Protein AF-A0A934J856-F1 (afdb_monomer)

Organism: NCBI:txid2798579

Solvent-accessible surface area (backbone atoms only — not comparable to full-atom values): 4861 Å² total; per-residue (Å²): 132,85,80,48,70,26,54,50,55,43,49,39,33,53,75,54,70,44,52,58,60,58,48,12,61,77,69,73,50,52,45,68,56,45,51,41,42,45,71,62,48,88,78,54,70,66,61,53,51,54,51,20,62,79,32,75,31,54,67,60,54,48,33,61,76,69,67,53,55,63,68,60,51,54,63,70,48,47,73,75,73,76,112

Sequence (83 aa):
MDMSFAQLMRTCREKAKLTQEAIAERMYISRSAVARLESGMKWDVETARKWSQLTNSQEVLAAYLFGVDIHSIITNIMPFLGG

pLDDT: mean 88.38, std 12.88, range [44.59, 98.69]

Foldseek 3Di:
DDQDPLNLLVVLCVQLVHDLCRVCVVLVHDSVVSVCSNVDDDDDPVNVVSSCVSSVNVVVVVCVVVVPDVVVVCVVCVVVVPD

Structure (mmCIF, N/CA/C/O backbone):
data_AF-A0A934J856-F1
#
_entry.id   AF-A0A934J856-F1
#
loop_
_atom_site.group_PDB
_atom_site.id
_atom_site.type_symbol
_atom_site.label_atom_id
_atom_site.label_alt_id
_atom_site.label_comp_id
_atom_site.label_asym_id
_atom_site.label_entity_id
_atom_site.label_seq_id
_atom_site.pdbx_PDB_ins_code
_atom_site.Cartn_x
_atom_site.Cartn_y
_atom_site.Cartn_z
_atom_site.occupancy
_atom_site.B_iso_or_equiv
_atom_site.auth_seq_id
_atom_site.auth_comp_id
_atom_site.auth_asym_id
_atom_site.auth_atom_id
_atom_site.pdbx_PDB_model_num
ATOM 1 N N . MET A 1 1 ? -1.910 -8.642 -20.603 1.00 44.59 1 MET A N 1
ATOM 2 C CA . MET A 1 1 ? -2.192 -7.264 -20.154 1.00 44.59 1 MET A CA 1
ATOM 3 C C . MET A 1 1 ? -1.616 -7.183 -18.759 1.00 44.59 1 MET A C 1
ATOM 5 O O . MET A 1 1 ? -2.170 -7.810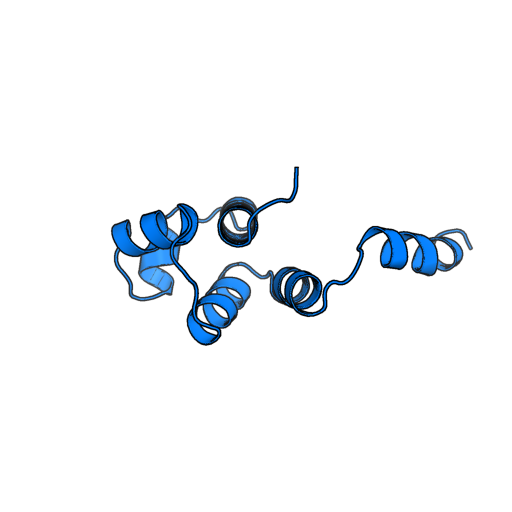 -17.865 1.00 44.59 1 MET A O 1
ATOM 9 N N . ASP A 1 2 ? -0.449 -6.561 -18.614 1.00 61.03 2 ASP A N 1
ATOM 10 C CA . ASP A 1 2 ? 0.254 -6.523 -17.332 1.00 61.03 2 ASP A CA 1
ATOM 11 C C . ASP A 1 2 ? -0.533 -5.653 -16.352 1.00 61.03 2 ASP A C 1
ATOM 13 O O . ASP A 1 2 ? -0.894 -4.515 -16.657 1.00 61.03 2 ASP A O 1
ATOM 17 N N . MET A 1 3 ? -0.867 -6.218 -15.195 1.00 76.00 3 MET A N 1
ATOM 18 C CA . MET A 1 3 ? -1.569 -5.502 -14.135 1.00 76.00 3 MET A CA 1
ATOM 19 C C . MET A 1 3 ? -0.655 -4.406 -13.580 1.00 76.00 3 MET A C 1
ATOM 21 O O . MET A 1 3 ? 0.469 -4.686 -13.164 1.00 76.00 3 MET A O 1
ATOM 25 N N . SER A 1 4 ? -1.131 -3.160 -13.545 1.00 89.25 4 SER A N 1
ATOM 26 C CA . SER A 1 4 ? -0.338 -2.060 -12.992 1.00 89.25 4 SER A CA 1
ATOM 27 C C . SER A 1 4 ? -0.188 -2.193 -11.474 1.00 89.25 4 SER A C 1
ATOM 29 O O . SER A 1 4 ? -1.052 -2.753 -10.795 1.00 89.25 4 SER A O 1
ATOM 31 N N . PHE A 1 5 ? 0.872 -1.608 -10.911 1.00 91.50 5 PHE A N 1
ATOM 32 C CA . PHE A 1 5 ? 1.066 -1.580 -9.457 1.00 91.50 5 PHE A CA 1
ATOM 33 C C . PHE A 1 5 ? -0.148 -1.004 -8.709 1.00 91.50 5 PHE A C 1
ATOM 35 O O . PHE A 1 5 ? -0.579 -1.548 -7.696 1.00 91.50 5 PHE A O 1
ATOM 42 N N . ALA A 1 6 ? -0.761 0.057 -9.243 1.00 93.69 6 ALA A N 1
ATOM 43 C CA . ALA A 1 6 ? -1.956 0.664 -8.660 1.00 93.69 6 ALA A CA 1
ATOM 44 C C . ALA A 1 6 ? -3.154 -0.306 -8.641 1.00 93.69 6 ALA A C 1
ATOM 46 O O . ALA A 1 6 ? -3.866 -0.392 -7.639 1.00 93.69 6 ALA A O 1
ATOM 47 N N . GLN A 1 7 ? -3.350 -1.079 -9.715 1.00 93.56 7 GLN A N 1
ATOM 48 C CA . GLN A 1 7 ? -4.393 -2.108 -9.791 1.00 93.56 7 GLN A CA 1
ATOM 49 C C . GLN A 1 7 ? -4.121 -3.273 -8.828 1.00 93.56 7 GLN A C 1
ATOM 51 O O . GLN A 1 7 ? -5.053 -3.768 -8.188 1.00 93.56 7 GLN A O 1
ATOM 56 N N . LEU A 1 8 ? -2.855 -3.675 -8.674 1.00 94.00 8 LEU A N 1
ATOM 57 C CA . LEU A 1 8 ? -2.450 -4.700 -7.712 1.00 94.00 8 LEU A CA 1
ATOM 58 C C . LEU A 1 8 ? -2.774 -4.266 -6.276 1.00 94.00 8 LEU A C 1
ATOM 60 O O . LEU A 1 8 ? -3.463 -4.982 -5.551 1.00 94.00 8 LEU A O 1
ATOM 64 N N . MET A 1 9 ? -2.344 -3.066 -5.883 1.00 95.88 9 MET A N 1
ATOM 65 C CA . MET A 1 9 ? -2.559 -2.546 -4.528 1.00 95.88 9 MET A CA 1
ATOM 66 C C . MET A 1 9 ? -4.044 -2.327 -4.213 1.00 95.88 9 MET A C 1
ATOM 68 O O . MET A 1 9 ? -4.492 -2.614 -3.097 1.00 95.88 9 MET A O 1
ATOM 72 N N . ARG A 1 10 ? -4.830 -1.902 -5.212 1.00 97.06 10 ARG A N 1
ATOM 73 C CA . ARG A 1 10 ? -6.295 -1.855 -5.124 1.00 97.06 10 ARG A CA 1
ATOM 74 C C . ARG A 1 10 ? -6.890 -3.240 -4.867 1.00 97.06 10 ARG A C 1
ATOM 76 O O . ARG A 1 10 ? -7.731 -3.392 -3.983 1.00 97.06 10 ARG A O 1
ATOM 83 N N . THR A 1 11 ? -6.429 -4.253 -5.597 1.00 96.31 11 THR A N 1
ATOM 84 C CA . THR A 1 11 ? -6.887 -5.640 -5.426 1.00 96.31 11 THR A CA 1
ATOM 85 C C . THR A 1 11 ? -6.586 -6.153 -4.015 1.00 96.31 11 THR A C 1
ATOM 87 O O . THR A 1 11 ? -7.442 -6.791 -3.402 1.00 96.31 11 THR A O 1
ATOM 90 N N . CYS A 1 12 ? -5.413 -5.834 -3.452 1.00 97.38 12 CYS A N 1
ATOM 91 C CA . CYS A 1 12 ? -5.078 -6.166 -2.062 1.00 97.38 12 CYS A CA 1
ATOM 92 C C . CYS A 1 12 ? -6.058 -5.530 -1.064 1.00 97.38 12 CYS A C 1
ATOM 94 O O . CYS A 1 12 ? -6.550 -6.215 -0.166 1.00 97.38 12 CYS A O 1
ATOM 96 N N . ARG A 1 13 ? -6.415 -4.250 -1.249 1.00 98.31 13 ARG A N 1
ATOM 97 C CA . ARG A 1 13 ? -7.416 -3.572 -0.406 1.00 98.31 13 ARG A CA 1
ATOM 98 C C . ARG A 1 13 ? -8.783 -4.254 -0.482 1.00 98.31 13 ARG A C 1
ATOM 100 O O . ARG A 1 13 ? -9.416 -4.477 0.550 1.00 98.31 13 ARG A O 1
ATOM 107 N N . GLU A 1 14 ? -9.242 -4.574 -1.689 1.00 98.12 14 GLU A N 1
ATOM 108 C CA . GLU A 1 14 ? -10.541 -5.219 -1.907 1.00 98.12 14 GLU A CA 1
ATOM 109 C C . GLU A 1 14 ? -10.581 -6.629 -1.294 1.00 98.12 14 GLU A C 1
ATOM 111 O O . GLU A 1 14 ? -11.555 -6.973 -0.623 1.00 98.12 14 GLU A O 1
ATOM 116 N N . LYS A 1 15 ? -9.494 -7.409 -1.406 1.00 97.75 15 LYS A N 1
ATOM 117 C CA . LYS A 1 15 ? -9.353 -8.716 -0.734 1.00 97.75 15 LYS A CA 1
ATOM 118 C C . LYS A 1 15 ? -9.352 -8.609 0.792 1.00 97.75 15 LYS A C 1
ATOM 120 O O . LYS A 1 15 ? -9.926 -9.468 1.456 1.00 97.75 15 LYS A O 1
ATOM 125 N N . ALA A 1 16 ? -8.785 -7.535 1.338 1.00 97.88 16 ALA A N 1
ATOM 126 C CA . ALA A 1 16 ? -8.855 -7.212 2.763 1.00 97.88 16 ALA A CA 1
ATOM 127 C C . ALA A 1 16 ? -10.238 -6.685 3.207 1.00 97.88 16 ALA A C 1
ATOM 129 O O . ALA A 1 16 ? -10.424 -6.367 4.380 1.00 97.88 16 ALA A O 1
ATOM 130 N N . LYS A 1 17 ? -11.217 -6.587 2.292 1.00 98.25 17 LYS A N 1
ATOM 131 C CA . LYS A 1 17 ? -12.578 -6.077 2.534 1.00 98.25 17 LYS A CA 1
ATOM 132 C C . LYS A 1 17 ? -12.608 -4.652 3.101 1.00 98.25 17 LYS A C 1
ATOM 134 O O . LYS A 1 17 ? -13.527 -4.285 3.831 1.00 98.25 17 LYS A O 1
ATOM 139 N N . LEU A 1 18 ? -11.614 -3.835 2.754 1.00 98.31 18 LEU A N 1
ATOM 140 C CA . LEU A 1 18 ? -11.546 -2.435 3.164 1.00 98.31 18 LEU A CA 1
ATOM 141 C C . LEU A 1 18 ? -12.130 -1.534 2.074 1.00 98.31 18 LEU A C 1
ATOM 143 O O . LEU A 1 18 ? -11.789 -1.668 0.898 1.00 98.31 18 LEU A O 1
ATOM 147 N N . THR A 1 19 ? -12.972 -0.572 2.449 1.00 98.50 19 THR A N 1
ATOM 148 C CA . THR A 1 19 ? -13.360 0.525 1.547 1.00 98.50 19 THR A CA 1
ATOM 149 C C . THR A 1 19 ? -12.206 1.521 1.386 1.00 98.50 19 THR A C 1
ATOM 151 O O . THR A 1 19 ? -11.218 1.474 2.127 1.00 98.50 19 THR A O 1
ATOM 154 N N . GLN A 1 20 ? -12.313 2.441 0.423 1.00 98.44 20 GLN A N 1
ATOM 155 C CA . GLN A 1 20 ? -11.316 3.506 0.277 1.00 98.44 20 GLN A CA 1
ATOM 156 C C . GLN A 1 20 ? -11.289 4.420 1.511 1.00 98.44 20 GLN A C 1
ATOM 158 O O . GLN A 1 20 ? -10.221 4.841 1.940 1.00 98.44 20 GLN A O 1
ATOM 163 N N . GLU A 1 21 ? -12.447 4.678 2.117 1.00 98.56 21 GLU A N 1
ATOM 164 C CA . GLU A 1 21 ? -12.594 5.439 3.358 1.00 98.56 21 GLU A CA 1
ATOM 165 C C . GLU A 1 21 ? -11.925 4.712 4.536 1.00 98.56 21 GLU A C 1
ATOM 167 O O . GLU A 1 21 ? -11.156 5.313 5.282 1.00 98.56 21 GLU A O 1
ATOM 172 N N . ALA A 1 22 ? -12.137 3.398 4.658 1.00 98.69 22 ALA A N 1
ATOM 173 C CA . ALA A 1 22 ? -11.604 2.597 5.756 1.00 98.69 22 ALA A CA 1
ATOM 174 C C . ALA A 1 22 ? -10.068 2.500 5.739 1.00 98.69 22 ALA A C 1
ATOM 176 O O . ALA A 1 22 ? -9.431 2.500 6.797 1.00 98.69 22 ALA A O 1
ATOM 177 N N . ILE A 1 23 ? -9.451 2.392 4.557 1.00 98.44 23 ILE A N 1
ATOM 178 C CA . ILE A 1 23 ? -7.985 2.398 4.462 1.00 98.44 23 ILE A CA 1
ATOM 179 C C . ILE A 1 23 ? -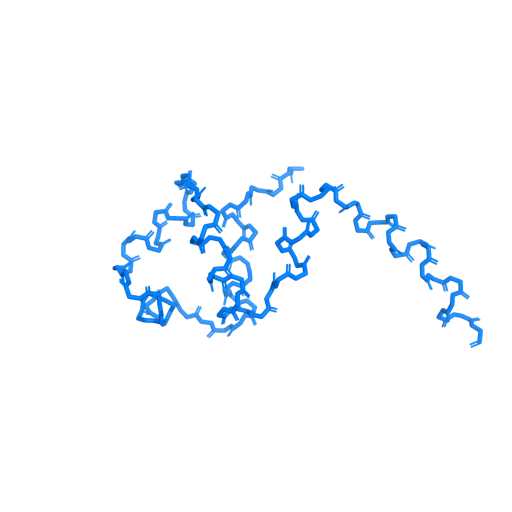7.417 3.813 4.602 1.00 98.44 23 ILE A C 1
ATOM 181 O O . ILE A 1 23 ? -6.348 3.967 5.184 1.00 98.44 23 ILE A O 1
ATOM 185 N N . ALA A 1 24 ? -8.134 4.837 4.123 1.00 98.44 24 ALA A N 1
ATOM 186 C CA . ALA A 1 24 ? -7.745 6.236 4.275 1.00 98.44 24 ALA A CA 1
ATOM 187 C C . ALA A 1 24 ? -7.597 6.607 5.757 1.00 98.44 24 ALA A C 1
ATOM 189 O O . ALA A 1 24 ? -6.569 7.157 6.150 1.00 98.44 24 ALA A O 1
ATOM 190 N N . GLU A 1 25 ? -8.569 6.207 6.582 1.00 98.38 25 GLU A N 1
ATOM 191 C CA . GLU A 1 25 ? -8.544 6.391 8.036 1.00 98.38 25 GLU A CA 1
ATOM 192 C C . GLU A 1 25 ? -7.320 5.716 8.677 1.00 98.38 25 GLU A C 1
ATOM 194 O O . GLU A 1 25 ? -6.548 6.365 9.377 1.00 98.38 25 GLU A O 1
ATOM 199 N N . ARG A 1 26 ? -7.066 4.439 8.359 1.00 98.25 26 ARG A N 1
ATOM 200 C CA . ARG A 1 26 ? -5.909 3.684 8.887 1.00 98.25 26 ARG A CA 1
ATOM 201 C C . ARG A 1 26 ? -4.560 4.239 8.420 1.00 98.25 26 ARG A C 1
ATOM 203 O O . ARG A 1 26 ? -3.550 4.141 9.118 1.00 98.25 26 ARG A O 1
ATOM 210 N N . MET A 1 27 ? -4.524 4.796 7.214 1.00 97.31 27 MET A N 1
ATOM 211 C CA . MET A 1 27 ? -3.331 5.405 6.636 1.00 97.31 27 MET A CA 1
ATOM 212 C C . MET A 1 27 ? -3.098 6.834 7.135 1.00 97.31 27 MET A C 1
ATOM 214 O O . MET A 1 27 ? -1.960 7.294 7.027 1.00 97.31 27 MET A O 1
ATOM 218 N N . TYR A 1 28 ? -4.110 7.480 7.727 1.00 97.44 28 TYR A N 1
ATOM 219 C CA . TYR A 1 28 ? -4.156 8.911 8.049 1.00 97.44 28 TYR A CA 1
ATOM 220 C C . TYR A 1 28 ? -4.008 9.807 6.808 1.00 97.44 28 TYR A C 1
ATOM 222 O O . TYR A 1 28 ? -3.26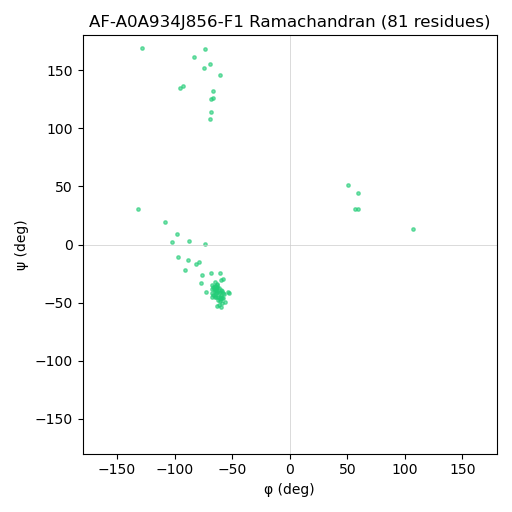7 10.788 6.813 1.00 97.44 28 TYR A O 1
ATOM 230 N N . ILE A 1 29 ? -4.707 9.460 5.724 1.00 96.50 29 ILE A N 1
ATOM 231 C CA . ILE A 1 29 ? -4.750 10.236 4.473 1.00 96.50 29 ILE A CA 1
ATOM 232 C C . ILE A 1 29 ? -6.198 10.482 4.046 1.00 96.50 29 ILE A C 1
ATOM 234 O O . ILE A 1 29 ? -7.126 9.882 4.581 1.00 96.50 29 ILE A O 1
ATOM 238 N N . SER A 1 30 ? -6.424 11.351 3.060 1.00 98.06 30 SER A N 1
ATOM 239 C CA . SER A 1 30 ? -7.770 11.545 2.518 1.00 98.06 30 SER A CA 1
ATOM 240 C C . SER A 1 30 ? -8.200 10.372 1.630 1.00 98.06 30 SER A C 1
ATOM 242 O O . SER A 1 30 ? -7.398 9.755 0.924 1.00 98.06 30 SER A O 1
ATOM 244 N N . ARG A 1 31 ? -9.510 10.122 1.554 1.00 97.94 31 ARG A N 1
ATOM 245 C CA . ARG A 1 31 ? -10.084 9.173 0.588 1.00 97.94 31 ARG A CA 1
ATOM 246 C C . ARG A 1 31 ? -9.784 9.551 -0.868 1.00 97.94 31 ARG A C 1
ATOM 248 O O . ARG A 1 31 ? -9.635 8.682 -1.722 1.00 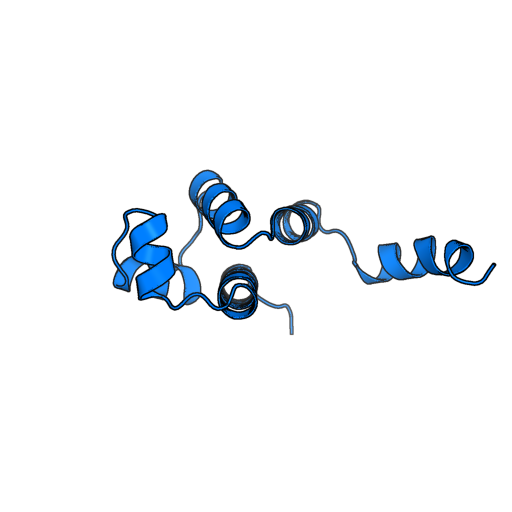97.94 31 ARG A O 1
ATOM 255 N N . SER A 1 32 ? -9.657 10.844 -1.168 1.00 97.38 32 SER A N 1
ATOM 256 C CA . SER A 1 32 ? -9.221 11.311 -2.490 1.00 97.38 32 SER A CA 1
ATOM 257 C C . SER A 1 32 ? -7.760 10.957 -2.787 1.00 97.38 32 SER A C 1
ATOM 259 O O . SER A 1 32 ? -7.449 10.625 -3.929 1.00 97.38 32 SER A O 1
ATOM 261 N N . ALA A 1 33 ? -6.872 10.958 -1.785 1.00 96.94 33 ALA A N 1
ATOM 262 C CA . ALA A 1 33 ? -5.500 10.481 -1.940 1.00 96.94 33 ALA A CA 1
ATOM 263 C C . ALA A 1 33 ? -5.472 8.976 -2.243 1.00 96.94 33 ALA A C 1
ATOM 265 O O . ALA A 1 33 ? -4.794 8.565 -3.180 1.00 96.94 33 ALA A O 1
ATOM 266 N N . VAL A 1 34 ? -6.286 8.177 -1.543 1.00 97.69 34 VAL A N 1
ATOM 267 C CA . VAL A 1 34 ? -6.486 6.747 -1.848 1.00 97.69 34 VAL A CA 1
ATOM 268 C C . VAL A 1 34 ? -6.942 6.547 -3.295 1.00 97.69 34 VAL A C 1
ATOM 270 O O . VAL A 1 34 ? -6.332 5.775 -4.029 1.00 97.69 34 VAL A O 1
ATOM 273 N N . ALA A 1 35 ? -7.962 7.282 -3.744 1.00 97.06 35 ALA A N 1
ATOM 274 C CA . ALA A 1 35 ? -8.447 7.173 -5.119 1.00 97.06 35 ALA A CA 1
ATOM 275 C C . ALA A 1 35 ? -7.360 7.504 -6.160 1.00 97.06 35 ALA A C 1
ATOM 277 O O . ALA A 1 35 ? -7.265 6.819 -7.175 1.00 97.06 35 ALA A O 1
ATOM 278 N N . ARG A 1 36 ? -6.511 8.508 -5.895 1.00 95.81 36 ARG A N 1
ATOM 279 C CA . ARG A 1 36 ? -5.375 8.860 -6.766 1.00 95.81 36 ARG A CA 1
ATOM 280 C C . ARG A 1 36 ? -4.298 7.775 -6.792 1.00 95.81 36 ARG A C 1
ATOM 282 O O . ARG A 1 36 ? -3.779 7.462 -7.862 1.00 95.81 36 ARG A O 1
ATOM 289 N N . LEU A 1 37 ? -3.975 7.195 -5.636 1.00 96.12 37 LEU A N 1
ATOM 290 C CA . LEU A 1 37 ? -3.043 6.068 -5.527 1.00 96.12 37 LEU A CA 1
ATOM 291 C C . LEU A 1 37 ? -3.524 4.867 -6.355 1.00 96.12 37 LEU A C 1
ATOM 293 O O . LEU A 1 37 ? -2.730 4.246 -7.061 1.00 96.12 37 LEU A O 1
ATOM 297 N N . GLU A 1 38 ? -4.829 4.591 -6.342 1.00 95.50 38 GLU A N 1
ATOM 298 C CA . GLU A 1 38 ? -5.441 3.497 -7.108 1.00 95.50 38 GLU A CA 1
ATOM 299 C C . GLU A 1 38 ? -5.660 3.808 -8.596 1.00 95.50 38 GLU A C 1
ATOM 301 O O . GLU A 1 38 ? -5.874 2.886 -9.383 1.00 95.50 38 GLU A O 1
ATOM 306 N N . SER A 1 39 ? -5.589 5.078 -9.009 1.00 91.31 39 SER A N 1
ATOM 307 C CA . SER A 1 39 ? -5.761 5.496 -10.407 1.00 91.31 39 SER A CA 1
ATOM 308 C C . SER A 1 39 ? -4.442 5.720 -11.155 1.00 91.31 39 SER A C 1
ATOM 310 O O . SER A 1 39 ? -4.461 6.248 -12.265 1.00 91.31 39 SER A O 1
ATOM 312 N N . GLY A 1 40 ? -3.300 5.346 -10.566 1.00 81.56 40 GLY A N 1
ATOM 313 C CA . GLY A 1 40 ? -1.993 5.386 -11.233 1.00 81.56 40 GLY A CA 1
ATOM 314 C C . GLY A 1 40 ? -1.044 6.493 -10.769 1.00 81.56 40 GLY A C 1
ATOM 315 O O . GLY A 1 40 ? -0.032 6.734 -11.424 1.00 81.56 40 GLY A O 1
ATOM 316 N N . MET A 1 41 ? -1.324 7.163 -9.645 1.00 87.94 41 MET A N 1
ATOM 317 C CA . MET A 1 41 ? -0.324 8.017 -8.996 1.00 87.94 41 MET A CA 1
ATOM 318 C C . MET A 1 41 ? 0.900 7.190 -8.582 1.00 87.94 41 MET A C 1
ATOM 320 O O . MET A 1 41 ? 0.775 6.026 -8.205 1.00 87.94 41 MET A O 1
ATOM 324 N N . LYS A 1 42 ? 2.092 7.792 -8.641 1.00 85.69 42 LYS A N 1
ATOM 325 C CA . LYS A 1 42 ? 3.330 7.129 -8.222 1.00 85.69 42 LYS A CA 1
ATOM 326 C C . LYS A 1 42 ? 3.313 6.885 -6.712 1.00 85.69 42 LYS A C 1
ATOM 328 O O . LYS A 1 42 ? 3.024 7.799 -5.943 1.00 85.69 42 LYS A O 1
ATOM 333 N N . TRP A 1 43 ? 3.653 5.665 -6.319 1.00 92.12 43 TRP A N 1
ATOM 334 C CA . TRP A 1 43 ? 3.780 5.262 -4.925 1.00 92.12 43 TRP A CA 1
ATOM 335 C C . TRP A 1 43 ? 5.221 5.444 -4.467 1.00 92.12 43 TRP A C 1
ATOM 337 O O . TRP A 1 43 ? 6.154 5.076 -5.186 1.00 92.12 43 TRP A O 1
ATOM 347 N N . ASP A 1 44 ? 5.404 5.990 -3.272 1.00 93.38 44 ASP A N 1
ATOM 348 C CA . ASP A 1 44 ? 6.661 5.842 -2.552 1.00 93.38 44 ASP A CA 1
ATOM 349 C C . ASP A 1 44 ? 6.694 4.498 -1.800 1.00 93.38 44 ASP A C 1
ATOM 351 O O . ASP A 1 44 ? 5.667 3.844 -1.579 1.00 93.38 44 ASP A O 1
ATOM 355 N N . VAL A 1 45 ? 7.903 4.075 -1.432 1.00 91.00 45 VAL A N 1
ATOM 356 C CA . VAL A 1 45 ? 8.149 2.771 -0.803 1.00 91.00 45 VAL A CA 1
ATOM 357 C C . VAL A 1 45 ? 7.460 2.659 0.558 1.00 91.00 45 VAL A C 1
ATOM 359 O O . VAL A 1 45 ? 6.938 1.593 0.882 1.00 91.00 45 VAL A O 1
ATOM 362 N N . GLU A 1 46 ? 7.412 3.735 1.345 1.00 94.88 46 GLU A N 1
ATOM 363 C CA . GLU A 1 46 ? 6.826 3.691 2.687 1.00 94.88 46 GLU A CA 1
ATOM 364 C C . GLU A 1 46 ? 5.300 3.588 2.622 1.00 94.88 46 GLU A C 1
ATOM 366 O O . GLU A 1 46 ? 4.702 2.774 3.329 1.00 94.88 46 GLU A O 1
ATOM 371 N N . THR A 1 47 ? 4.666 4.326 1.708 1.00 96.44 47 THR A N 1
ATOM 372 C CA . THR A 1 47 ? 3.232 4.213 1.428 1.00 96.44 47 THR A CA 1
ATOM 373 C C . THR A 1 47 ? 2.876 2.797 0.981 1.00 96.44 47 THR A C 1
ATOM 375 O O . THR A 1 47 ? 1.924 2.211 1.503 1.00 96.44 47 THR A O 1
ATOM 378 N N . ALA A 1 48 ? 3.655 2.208 0.067 1.00 96.06 48 ALA A N 1
ATOM 379 C CA . ALA A 1 48 ? 3.444 0.831 -0.379 1.00 96.06 48 ALA A CA 1
ATOM 380 C C . ALA A 1 48 ? 3.606 -0.180 0.770 1.00 96.06 48 ALA A C 1
ATOM 382 O O . ALA A 1 48 ? 2.752 -1.052 0.954 1.00 96.06 48 ALA A O 1
ATOM 383 N N . ARG A 1 49 ? 4.656 -0.029 1.586 1.00 96.69 49 ARG A N 1
ATOM 384 C CA . ARG A 1 49 ? 4.923 -0.877 2.755 1.00 96.69 49 ARG A CA 1
ATOM 385 C C . ARG A 1 49 ? 3.774 -0.820 3.757 1.00 96.69 49 ARG A C 1
ATOM 387 O O . ARG A 1 49 ? 3.216 -1.864 4.094 1.00 96.69 49 ARG A O 1
ATOM 394 N N . LYS A 1 50 ? 3.373 0.377 4.191 1.00 97.81 50 LYS A N 1
ATOM 395 C CA . LYS A 1 50 ? 2.290 0.566 5.169 1.00 97.81 50 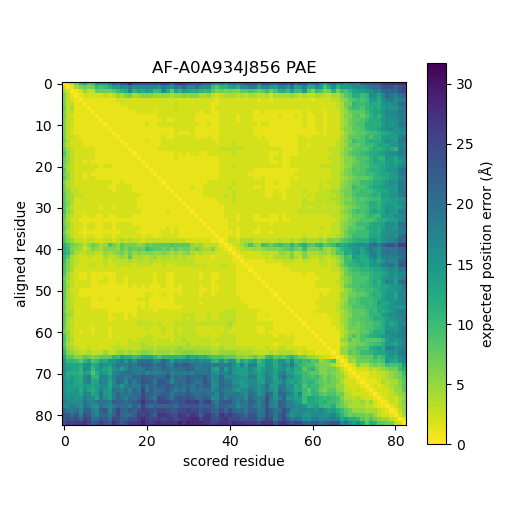LYS A CA 1
ATOM 396 C C . LYS A 1 50 ? 0.958 0.025 4.646 1.00 97.81 50 LYS A C 1
ATOM 398 O O . LYS A 1 50 ? 0.247 -0.667 5.369 1.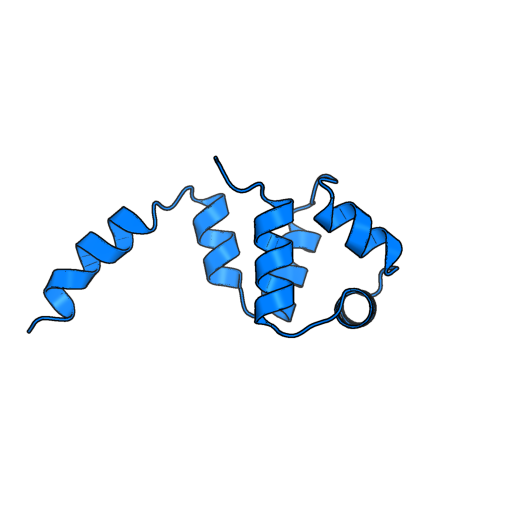00 97.81 50 LYS A O 1
ATOM 403 N N . TRP A 1 51 ? 0.648 0.261 3.372 1.00 98.25 51 TRP A N 1
ATOM 404 C CA . TRP A 1 51 ? -0.548 -0.300 2.742 1.00 98.25 51 TRP A CA 1
ATOM 405 C C . TRP A 1 51 ? -0.540 -1.831 2.751 1.00 98.25 51 TRP A C 1
ATOM 407 O O . TRP A 1 51 ? -1.544 -2.450 3.104 1.00 98.25 51 TRP A O 1
ATOM 417 N N . SER A 1 52 ? 0.595 -2.450 2.411 1.00 97.62 52 SER A N 1
ATOM 418 C CA . SER A 1 52 ? 0.726 -3.912 2.420 1.00 97.62 52 SER A CA 1
ATOM 419 C C . SER A 1 52 ? 0.557 -4.510 3.820 1.00 97.62 52 SER A C 1
ATOM 421 O O . SER A 1 52 ? -0.051 -5.563 3.959 1.00 97.62 52 SER A O 1
ATOM 423 N N . GLN A 1 53 ? 0.993 -3.811 4.872 1.00 98.19 53 GLN A N 1
ATOM 424 C CA . GLN A 1 53 ? 0.770 -4.234 6.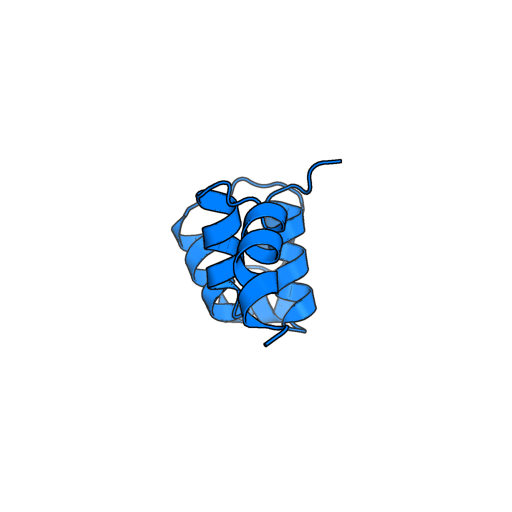259 1.00 98.19 53 GLN A CA 1
ATOM 425 C C . GLN A 1 53 ? -0.714 -4.169 6.642 1.00 98.19 53 GLN A C 1
ATOM 427 O O . GLN A 1 53 ? -1.247 -5.113 7.215 1.00 98.19 53 GLN A O 1
ATOM 432 N N . LEU A 1 54 ? -1.404 -3.079 6.291 1.00 98.19 54 LEU A N 1
ATOM 433 C CA . LEU A 1 54 ? -2.827 -2.899 6.609 1.00 98.19 54 LEU A CA 1
ATOM 434 C C . LEU A 1 54 ? -3.751 -3.853 5.845 1.00 98.19 54 LEU A C 1
ATOM 436 O O . LEU A 1 54 ? -4.868 -4.112 6.289 1.00 98.19 54 LEU A O 1
ATOM 440 N N . THR A 1 55 ? -3.303 -4.344 4.691 1.00 98.06 55 THR A N 1
ATOM 441 C CA . THR A 1 55 ? -4.059 -5.271 3.836 1.00 98.06 55 THR A CA 1
ATOM 442 C C . THR A 1 55 ? -3.585 -6.719 3.952 1.00 98.06 55 THR A C 1
ATOM 444 O O . THR A 1 55 ? -4.144 -7.582 3.280 1.00 98.06 55 THR A O 1
ATOM 447 N N . ASN A 1 56 ? -2.598 -6.990 4.818 1.00 97.25 56 ASN A N 1
ATOM 448 C CA . ASN A 1 56 ? -1.958 -8.296 4.981 1.00 97.25 56 ASN A CA 1
ATOM 449 C C . ASN A 1 56 ? -1.498 -8.889 3.634 1.00 97.25 56 ASN A C 1
ATOM 451 O O . ASN A 1 56 ? -1.874 -9.998 3.256 1.00 97.25 56 ASN A O 1
ATOM 455 N N . SER A 1 57 ? -0.757 -8.083 2.870 1.00 96.75 57 SER A N 1
ATOM 456 C CA . SER A 1 57 ? -0.316 -8.384 1.508 1.00 96.75 57 SER A CA 1
ATOM 457 C C . SER A 1 57 ? 1.180 -8.108 1.296 1.00 96.75 57 SER A C 1
ATOM 459 O O . SER A 1 57 ? 1.585 -7.705 0.198 1.00 96.75 57 SER A O 1
ATOM 461 N N . GLN A 1 58 ? 2.015 -8.248 2.333 1.00 95.25 58 GLN A N 1
ATOM 462 C CA . GLN A 1 58 ? 3.459 -8.003 2.212 1.00 95.25 58 GLN A CA 1
ATOM 463 C C . GLN A 1 58 ? 4.120 -8.948 1.201 1.00 95.25 58 GLN A C 1
ATOM 465 O O . GLN A 1 58 ? 4.984 -8.512 0.442 1.00 95.25 58 GLN A O 1
ATOM 470 N N . GLU A 1 59 ? 3.688 -10.209 1.134 1.00 90.94 59 GLU A N 1
ATOM 471 C CA . GLU A 1 59 ? 4.220 -11.198 0.189 1.00 90.94 59 GLU A CA 1
ATOM 472 C C . GLU A 1 59 ? 3.906 -10.807 -1.256 1.00 90.94 59 GLU A C 1
ATOM 474 O O . GLU A 1 59 ? 4.740 -10.967 -2.144 1.00 90.94 59 GLU A O 1
ATOM 479 N N . VAL A 1 60 ? 2.723 -10.231 -1.486 1.00 91.81 60 VAL A N 1
ATOM 480 C CA . VAL A 1 60 ? 2.299 -9.737 -2.803 1.00 91.81 60 VAL A CA 1
ATOM 481 C C . VAL A 1 60 ? 3.161 -8.552 -3.241 1.00 91.81 60 VAL A C 1
ATOM 483 O O . VAL A 1 60 ? 3.608 -8.501 -4.387 1.00 91.81 60 VAL A O 1
ATOM 486 N N . LEU A 1 61 ? 3.432 -7.615 -2.325 1.00 92.19 61 LEU A N 1
ATOM 487 C CA . LEU A 1 61 ? 4.322 -6.483 -2.587 1.00 92.19 61 LEU A CA 1
ATOM 488 C C . LEU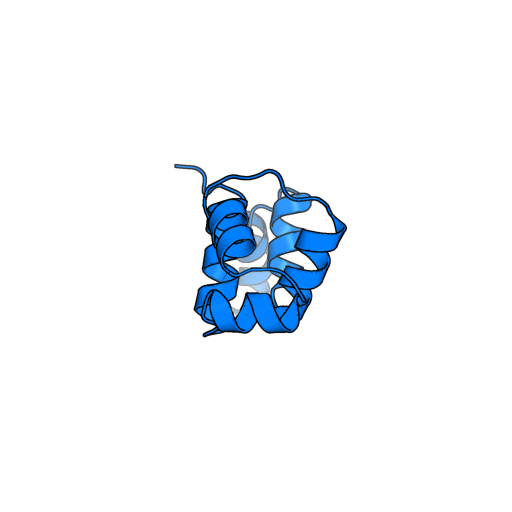 A 1 61 ? 5.756 -6.956 -2.867 1.00 92.19 61 LEU A C 1
ATOM 490 O O . LEU A 1 61 ? 6.374 -6.493 -3.824 1.00 92.19 61 LEU A O 1
ATOM 494 N N . ALA A 1 62 ? 6.275 -7.892 -2.068 1.00 88.88 62 ALA A N 1
ATOM 495 C CA . ALA A 1 62 ? 7.600 -8.468 -2.271 1.00 88.88 62 ALA A CA 1
ATOM 496 C C . ALA A 1 62 ? 7.702 -9.175 -3.630 1.00 88.88 62 ALA A C 1
ATOM 498 O O . ALA A 1 62 ? 8.619 -8.886 -4.395 1.00 88.88 62 ALA A O 1
ATOM 499 N N . ALA A 1 63 ? 6.735 -10.030 -3.974 1.00 88.31 63 ALA A N 1
ATOM 500 C CA . ALA A 1 63 ? 6.712 -10.725 -5.258 1.00 88.31 63 ALA A CA 1
ATOM 501 C C . ALA A 1 63 ? 6.744 -9.745 -6.441 1.00 88.31 63 ALA A C 1
ATOM 503 O O . ALA A 1 63 ? 7.522 -9.940 -7.373 1.00 88.31 63 ALA A O 1
ATOM 504 N N . TYR A 1 64 ? 5.973 -8.652 -6.371 1.00 87.44 64 TYR A N 1
ATOM 505 C CA . TYR A 1 64 ? 5.999 -7.602 -7.390 1.00 87.44 64 TYR A CA 1
ATOM 506 C C . TYR A 1 64 ? 7.375 -6.924 -7.500 1.00 87.44 64 TYR A C 1
ATOM 508 O O . TYR A 1 64 ? 7.898 -6.769 -8.601 1.00 87.44 64 TYR A O 1
ATOM 516 N N . LEU A 1 65 ? 7.983 -6.534 -6.373 1.00 85.69 65 LEU A N 1
ATOM 517 C CA . LEU A 1 65 ? 9.271 -5.824 -6.353 1.00 85.69 65 LEU A CA 1
ATOM 518 C C . LEU A 1 65 ? 10.444 -6.679 -6.841 1.00 85.69 65 LEU A C 1
ATOM 520 O O . LEU A 1 65 ? 11.341 -6.166 -7.504 1.00 85.69 65 LEU A O 1
ATOM 524 N N . PHE A 1 66 ? 10.437 -7.970 -6.517 1.00 83.44 66 PHE A N 1
ATOM 525 C CA . PHE A 1 66 ? 11.484 -8.908 -6.921 1.00 83.44 66 PHE A CA 1
ATOM 526 C C . PHE A 1 66 ? 11.224 -9.536 -8.298 1.00 83.44 66 PHE A C 1
ATOM 528 O O . PHE A 1 66 ? 12.002 -10.384 -8.729 1.00 83.44 66 PHE A O 1
ATOM 535 N N . GLY A 1 67 ? 10.149 -9.131 -8.989 1.00 77.69 67 GLY A N 1
ATOM 536 C CA . GLY A 1 67 ? 9.773 -9.690 -10.289 1.00 77.69 67 GLY A CA 1
ATOM 537 C C . GLY A 1 67 ? 9.528 -11.194 -10.220 1.00 77.69 67 GLY A C 1
ATOM 538 O O . GLY A 1 67 ? 9.812 -11.914 -11.175 1.00 77.69 67 GLY A O 1
ATOM 539 N N . VAL A 1 68 ? 9.071 -11.678 -9.063 1.00 71.19 68 VAL A N 1
ATOM 540 C CA . VAL A 1 68 ? 8.899 -13.103 -8.821 1.00 71.19 68 VAL A CA 1
ATOM 541 C C . VAL A 1 68 ? 7.764 -13.595 -9.691 1.00 71.19 68 VAL A C 1
ATOM 543 O O . VAL A 1 68 ? 6.600 -13.240 -9.499 1.00 71.19 68 VAL A O 1
ATOM 546 N N . ASP A 1 69 ? 8.120 -14.448 -10.639 1.00 67.75 69 ASP A N 1
ATOM 547 C CA . ASP A 1 69 ? 7.145 -15.169 -11.422 1.00 67.75 69 ASP A CA 1
ATOM 548 C C . ASP A 1 69 ? 6.443 -16.205 -10.530 1.00 67.75 69 ASP A C 1
ATOM 550 O O . ASP A 1 69 ? 7.007 -17.229 -10.132 1.00 67.75 69 ASP A O 1
ATOM 554 N N . ILE A 1 70 ? 5.182 -15.924 -10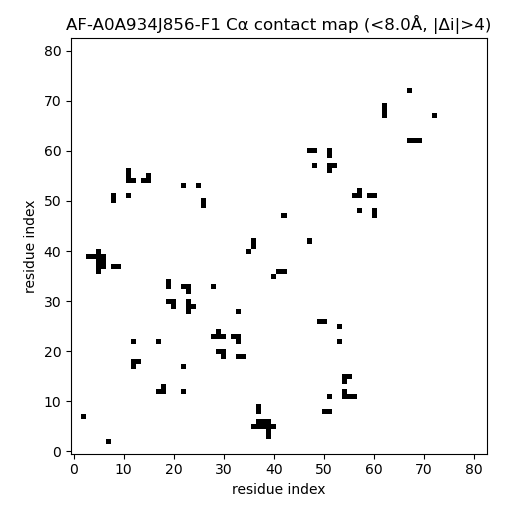.206 1.00 59.66 70 ILE A N 1
ATOM 555 C CA . ILE A 1 70 ? 4.323 -16.809 -9.413 1.00 59.66 70 ILE A CA 1
ATOM 556 C C . ILE A 1 70 ? 4.190 -18.185 -10.085 1.00 59.66 70 ILE A C 1
ATOM 558 O O . ILE A 1 70 ? 4.074 -19.190 -9.382 1.00 59.66 70 ILE A O 1
ATOM 562 N N . HIS A 1 71 ? 4.266 -18.265 -11.419 1.00 65.38 71 HIS A N 1
ATOM 563 C CA . HIS A 1 71 ? 4.239 -19.542 -12.133 1.00 65.38 71 HIS A CA 1
ATOM 564 C C . HIS A 1 71 ? 5.462 -20.406 -11.794 1.00 65.38 71 HIS A C 1
ATOM 566 O O . HIS A 1 71 ? 5.326 -21.604 -11.522 1.00 65.38 71 HIS A O 1
ATOM 572 N N . SER A 1 72 ? 6.639 -19.788 -11.708 1.00 66.50 72 SER A N 1
ATOM 573 C CA . SER A 1 72 ? 7.872 -20.447 -11.279 1.00 66.50 72 SER A CA 1
ATOM 574 C C . SER A 1 72 ? 7.801 -20.935 -9.827 1.00 66.50 72 SER A C 1
ATOM 576 O O . SER A 1 72 ? 8.248 -22.045 -9.537 1.00 66.50 72 SER A O 1
ATOM 578 N N . ILE A 1 73 ? 7.188 -20.177 -8.906 1.00 66.06 73 ILE A N 1
ATOM 579 C CA . ILE A 1 73 ? 6.974 -20.659 -7.526 1.00 66.06 73 ILE A CA 1
ATOM 580 C C . ILE A 1 73 ? 6.064 -21.888 -7.519 1.00 66.06 73 ILE A C 1
ATOM 582 O O . ILE A 1 73 ? 6.442 -22.909 -6.951 1.00 66.06 73 ILE A O 1
ATOM 586 N N . ILE A 1 74 ? 4.886 -21.802 -8.147 1.00 68.00 74 ILE A N 1
ATOM 587 C CA . ILE A 1 74 ? 3.885 -22.881 -8.139 1.00 68.00 74 ILE A CA 1
ATOM 588 C C . ILE A 1 74 ? 4.482 -24.172 -8.714 1.00 68.00 74 ILE A C 1
ATOM 590 O O . ILE A 1 74 ? 4.309 -25.244 -8.139 1.00 68.00 74 ILE A O 1
ATOM 594 N N . THR A 1 75 ? 5.250 -24.063 -9.799 1.00 68.31 75 THR A N 1
ATOM 595 C CA . THR A 1 75 ? 5.923 -25.205 -10.437 1.00 68.31 75 THR A CA 1
ATOM 596 C C . THR A 1 75 ? 6.961 -25.854 -9.525 1.00 68.31 75 THR A C 1
ATOM 598 O O . THR A 1 75 ? 7.033 -27.078 -9.461 1.00 68.31 75 THR A O 1
ATOM 601 N N . ASN A 1 76 ? 7.718 -25.059 -8.767 1.00 71.62 76 ASN A N 1
ATOM 602 C CA . ASN A 1 76 ? 8.740 -25.575 -7.858 1.00 71.62 76 ASN A CA 1
ATOM 603 C C . ASN A 1 76 ? 8.165 -26.183 -6.570 1.00 71.62 76 ASN A C 1
ATOM 605 O O . ASN A 1 76 ? 8.797 -27.061 -5.991 1.00 71.62 76 ASN A O 1
ATOM 609 N N . ILE A 1 77 ? 6.980 -25.753 -6.121 1.00 74.12 77 ILE A N 1
ATOM 610 C CA . ILE A 1 77 ? 6.340 -26.304 -4.912 1.00 74.12 77 ILE A CA 1
ATOM 611 C C . ILE A 1 77 ? 5.401 -27.486 -5.201 1.00 74.12 77 ILE A C 1
ATOM 613 O O . ILE A 1 77 ? 5.157 -28.289 -4.304 1.00 74.12 77 ILE A O 1
ATOM 617 N N . MET A 1 78 ? 4.899 -27.632 -6.435 1.00 71.75 78 MET A N 1
ATOM 618 C CA . MET A 1 78 ? 4.000 -28.727 -6.838 1.00 71.75 78 MET A CA 1
ATOM 619 C C . MET A 1 78 ? 4.527 -30.139 -6.506 1.00 71.75 78 MET A C 1
ATOM 621 O O . MET A 1 78 ? 3.744 -30.935 -5.988 1.00 71.75 78 MET A O 1
ATOM 625 N N . PRO A 1 79 ? 5.822 -30.464 -6.704 1.00 80.31 79 PRO A N 1
ATOM 626 C CA . PRO A 1 79 ? 6.373 -31.767 -6.324 1.00 80.31 79 PRO A CA 1
ATOM 627 C C . PRO A 1 79 ? 6.281 -32.079 -4.823 1.00 80.31 79 PRO A C 1
ATOM 629 O O . PRO A 1 79 ? 6.255 -33.244 -4.447 1.00 80.31 79 PRO A O 1
ATOM 632 N N . PHE A 1 80 ? 6.207 -31.057 -3.966 1.00 75.50 80 PHE A N 1
ATOM 633 C CA . PHE A 1 80 ? 6.118 -31.216 -2.511 1.00 75.50 80 PHE A CA 1
ATOM 634 C C . PHE A 1 80 ? 4.676 -31.338 -2.001 1.00 75.50 80 PHE A C 1
ATOM 636 O O . PHE A 1 80 ? 4.471 -31.702 -0.848 1.00 75.50 80 PHE A O 1
ATOM 643 N N . LEU A 1 81 ? 3.680 -31.029 -2.838 1.00 72.88 81 LEU A N 1
ATOM 644 C CA . LEU A 1 81 ? 2.253 -31.126 -2.501 1.00 72.88 81 LEU A CA 1
ATOM 645 C C . LEU A 1 81 ? 1.609 -32.437 -2.986 1.00 72.88 81 LEU A C 1
ATOM 647 O O . LEU A 1 81 ? 0.474 -32.722 -2.616 1.00 72.88 81 LEU A O 1
ATOM 651 N N . GLY A 1 82 ? 2.309 -33.212 -3.822 1.00 62.19 82 GLY A N 1
ATOM 652 C CA . GLY A 1 82 ? 1.834 -34.471 -4.410 1.00 62.19 82 GLY A CA 1
ATOM 653 C C . GLY A 1 82 ? 2.485 -35.741 -3.850 1.00 62.19 82 GLY A C 1
ATOM 654 O O . GLY A 1 82 ? 2.456 -36.761 -4.538 1.00 62.19 82 GLY A O 1
ATOM 655 N N . GLY A 1 83 ? 3.102 -35.669 -2.664 1.00 53.12 83 GLY A N 1
ATOM 656 C CA . GLY A 1 83 ? 3.700 -36.802 -1.943 1.00 53.12 83 GLY A CA 1
ATOM 657 C C . GLY A 1 83 ? 2.880 -37.234 -0.737 1.00 53.12 83 GLY A C 1
ATOM 658 O O . GLY A 1 83 ? 2.268 -36.346 -0.103 1.00 53.12 83 GLY A O 1
#

Mean predicted aligned error: 6.67 Å

Radius of gyration: 14.73 Å; Cα contacts (8 Å, |Δi|>4): 61; chains: 1; bounding box: 25×48×29 Å

InterPro domains:
  IPR001387 Cro/C1-type, helix-turn-helix domain [PF01381] (10-56)
  IPR001387 Cro/C1-type, helix-turn-helix domain [PS50943] (9-65)
  IPR001387 Cro/C1-type, helix-turn-helix domain [SM00530] (8-62)
  IPR001387 Cro/C1-type, helix-turn-helix domain [cd00093] (6-56)
  IPR010982 Lambda repressor-like, DNA-binding domain superfamily [G3DSA:1.10.260.40] (1-77)
  IPR010982 Lambda repressor-like, DNA-binding domain superfamily [SSF47413] (2-55)

Secondary structure (DSSP, 8-state):
-PPPHHHHHHHHHHHTT--HHHHHHHHTS-HHHHHHHHTTPPPPHHHHHHHHHHTT-HHHHHHHHTT--HHHHHHHHHHHH--

Nearest PDB structures (foldseek):
  4pu8-assembly1_B  TM=7.835E-01  e=3.819E-02  Shewanella oneidensis MR-1
  7t5u-assembly1_A  TM=8.377E-01  e=6.390E-02  Escherichia coli
  4pu7-assembly1_B  TM=7.790E-01  e=6.390E-02  Shewanella oneidensis MR-1
  4pu8-assembly1_A  TM=7.507E-01  e=6.390E-02  Shewanella oneidensis MR-1
  2cro-assembly1_A  TM=8.132E-01  e=2.123E-01  Phage 434